Protein AF-A0A1H2DYP8-F1 (afdb_monomer_lite)

Secondary structure (DSSP, 8-state):
-----TTS--HHHHHHHHHHHHHHHHHHHHHHHHHS--TTS-HHHHHHHHHHHHHHHHHHHHHHHHHHHHS-HHHHHHHHHHHHHHHHHHHHHHH-----HHHHHHHHHHHHHHHHHHT-

Radius of gyration: 17.02 Å; chains: 1; bounding box: 35×38×46 Å

Foldseek 3Di:
DDDDDPPDQDPVLVVLLVLLLCLLLQLVVLCVVLVDDDPPDDPVRSVVSNVVSVVSVVSSVVSLVVSVVVDPPLVNVLSVLVSVLVSLVSCCVVVVPDDDPVNVVVSVVSVVVSVVSVVD

Structure (mmCIF, N/CA/C/O backbone):
data_AF-A0A1H2DYP8-F1
#
_entry.id   AF-A0A1H2DYP8-F1
#
loop_
_atom_site.group_PDB
_atom_site.id
_atom_site.type_symbol
_atom_site.label_atom_id
_atom_site.label_alt_id
_atom_site.label_comp_id
_atom_site.label_asym_id
_atom_site.label_entity_id
_atom_site.label_seq_id
_atom_site.pdbx_PDB_ins_code
_atom_site.Cartn_x
_atom_site.Cartn_y
_atom_site.Cartn_z
_atom_site.occupancy
_atom_site.B_iso_or_equiv
_atom_site.auth_seq_id
_atom_site.auth_comp_id
_atom_site.auth_asym_id
_atom_site.auth_atom_id
_atom_site.pdbx_PDB_model_num
ATOM 1 N N . MET A 1 1 ? 17.872 -19.145 -22.341 1.00 39.91 1 MET A N 1
ATOM 2 C CA . MET A 1 1 ? 18.318 -17.768 -22.637 1.00 39.91 1 MET A CA 1
ATOM 3 C C . MET A 1 1 ? 17.181 -17.084 -23.375 1.00 39.91 1 MET A C 1
ATOM 5 O O . MET A 1 1 ? 17.023 -17.315 -24.563 1.00 39.91 1 MET A O 1
ATOM 9 N N . SER A 1 2 ? 16.308 -16.389 -22.643 1.00 52.84 2 SER A N 1
ATOM 10 C CA . SER A 1 2 ? 15.204 -15.622 -23.235 1.00 52.84 2 SER A CA 1
ATOM 11 C C . SER A 1 2 ? 15.725 -14.216 -23.539 1.00 52.84 2 SER A C 1
ATOM 13 O O . SER A 1 2 ? 16.440 -13.680 -22.689 1.00 52.84 2 SER A O 1
ATOM 15 N N . PRO A 1 3 ? 15.454 -13.637 -24.719 1.00 53.34 3 PRO A N 1
ATOM 16 C CA . PRO A 1 3 ? 15.953 -12.315 -25.062 1.00 53.34 3 PRO A CA 1
ATOM 17 C C . PRO A 1 3 ? 15.270 -11.279 -24.167 1.00 53.34 3 PRO A C 1
ATOM 19 O O . PRO A 1 3 ? 14.052 -11.125 -24.205 1.00 53.34 3 PRO A O 1
ATOM 22 N N . ALA A 1 4 ? 16.073 -10.616 -23.336 1.00 46.94 4 ALA A N 1
ATOM 23 C CA . ALA A 1 4 ? 15.666 -9.456 -22.563 1.00 46.94 4 ALA A CA 1
ATOM 24 C C . ALA A 1 4 ? 15.214 -8.356 -23.531 1.00 46.94 4 ALA A C 1
ATOM 26 O O . ALA A 1 4 ? 15.962 -7.972 -24.436 1.00 46.94 4 ALA A O 1
ATOM 27 N N . ALA A 1 5 ? 13.984 -7.874 -23.358 1.00 45.06 5 ALA A N 1
ATOM 28 C CA . ALA A 1 5 ? 13.523 -6.683 -24.047 1.00 45.06 5 ALA A CA 1
ATOM 29 C C . ALA A 1 5 ? 14.282 -5.471 -23.473 1.00 45.06 5 ALA A C 1
ATOM 31 O O . ALA A 1 5 ? 14.355 -5.315 -22.252 1.00 45.06 5 ALA A O 1
ATOM 32 N N . PRO A 1 6 ? 14.870 -4.610 -24.318 1.00 53.38 6 PRO A N 1
ATOM 33 C CA . PRO A 1 6 ? 15.608 -3.449 -23.850 1.00 53.38 6 PRO A CA 1
ATOM 34 C C . PRO A 1 6 ? 14.619 -2.436 -23.254 1.00 53.38 6 PRO A C 1
ATOM 36 O O . PRO A 1 6 ? 13.791 -1.874 -23.965 1.00 53.38 6 PRO A O 1
ATOM 39 N N . GLY A 1 7 ? 14.689 -2.232 -21.938 1.00 53.50 7 GLY A N 1
ATOM 40 C CA . GLY A 1 7 ? 14.043 -1.114 -21.237 1.00 53.50 7 GLY A CA 1
ATOM 41 C C . GLY A 1 7 ? 12.561 -1.268 -20.865 1.00 53.50 7 GLY A C 1
ATOM 42 O O . GLY A 1 7 ? 11.987 -0.324 -20.332 1.00 53.50 7 GLY A O 1
ATOM 43 N N . GLY A 1 8 ? 11.929 -2.419 -21.113 1.00 55.66 8 GLY A N 1
ATOM 44 C CA . GLY A 1 8 ? 10.535 -2.676 -20.724 1.00 55.66 8 GLY A CA 1
ATOM 4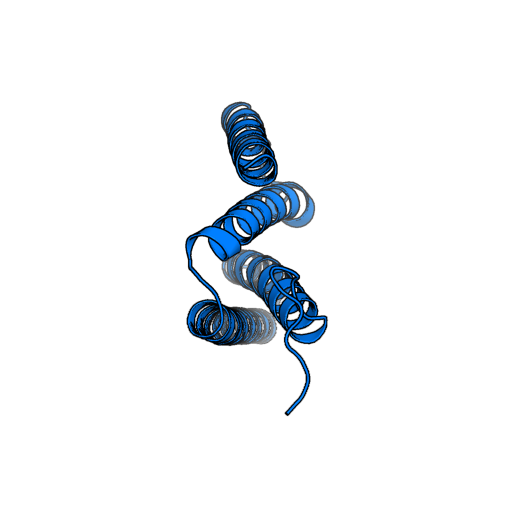5 C C . GLY A 1 8 ? 10.434 -3.523 -19.456 1.00 55.66 8 GLY A C 1
ATOM 46 O O . GLY A 1 8 ? 11.196 -4.471 -19.291 1.00 55.66 8 GLY A O 1
ATOM 47 N N . LEU A 1 9 ? 9.481 -3.219 -18.566 1.00 64.31 9 LEU A N 1
ATOM 48 C CA . LEU A 1 9 ? 9.139 -4.128 -17.467 1.00 64.31 9 LEU A CA 1
ATOM 49 C C . LEU A 1 9 ? 8.652 -5.457 -18.051 1.00 64.31 9 LEU A C 1
ATOM 51 O O . LEU A 1 9 ? 7.563 -5.522 -18.625 1.00 64.31 9 LEU A O 1
ATOM 55 N N . ASP A 1 10 ? 9.429 -6.520 -17.865 1.00 77.44 10 ASP A N 1
ATOM 56 C CA . ASP A 1 10 ? 8.973 -7.872 -18.164 1.00 77.44 10 ASP A CA 1
ATOM 57 C C . ASP A 1 10 ? 7.687 -8.171 -17.375 1.00 77.44 10 ASP A C 1
ATOM 59 O O . ASP A 1 10 ? 7.499 -7.710 -16.245 1.00 77.44 10 ASP A O 1
ATOM 63 N N . ALA A 1 11 ? 6.783 -8.975 -17.943 1.00 78.00 11 ALA A N 1
ATOM 64 C CA . ALA A 1 11 ? 5.480 -9.261 -17.328 1.00 78.00 11 ALA A CA 1
ATOM 65 C C . ALA A 1 11 ? 5.596 -9.806 -15.886 1.00 78.00 11 ALA A C 1
ATOM 67 O O . ALA A 1 11 ? 4.745 -9.548 -15.034 1.00 78.00 11 ALA A O 1
ATOM 68 N N . THR A 1 12 ? 6.680 -10.525 -15.588 1.00 80.19 12 THR A N 1
ATOM 69 C CA . THR A 1 12 ? 7.014 -11.013 -14.245 1.00 80.19 12 THR A CA 1
ATOM 70 C C . THR A 1 12 ? 7.404 -9.884 -13.289 1.00 80.19 12 THR A C 1
ATOM 72 O O . THR A 1 12 ? 6.971 -9.898 -12.136 1.00 80.19 12 THR A O 1
ATOM 75 N N . ALA A 1 13 ? 8.170 -8.893 -13.749 1.00 79.50 13 ALA A N 1
ATOM 76 C CA . ALA A 1 13 ? 8.527 -7.705 -12.978 1.00 79.50 13 ALA A CA 1
ATOM 77 C C . ALA A 1 13 ? 7.291 -6.839 -12.701 1.00 79.50 13 ALA A C 1
ATOM 79 O O . ALA A 1 13 ? 7.088 -6.420 -11.563 1.00 79.50 13 ALA A O 1
ATOM 80 N N . MET A 1 14 ? 6.402 -6.665 -13.689 1.00 80.81 14 MET A N 1
ATOM 81 C CA . MET A 1 14 ? 5.120 -5.968 -13.493 1.00 80.81 14 MET A CA 1
ATOM 82 C C . MET A 1 14 ? 4.250 -6.663 -12.443 1.00 80.81 14 MET A C 1
ATOM 84 O O . MET A 1 14 ? 3.673 -6.001 -11.583 1.00 80.81 14 MET A O 1
ATOM 88 N N . LEU A 1 15 ? 4.179 -7.997 -12.478 1.00 85.62 15 LEU A N 1
ATOM 89 C CA . LEU A 1 15 ? 3.416 -8.773 -11.500 1.00 85.62 15 LEU A CA 1
ATOM 90 C C . LEU A 1 15 ? 3.995 -8.630 -10.085 1.00 85.62 15 LEU A C 1
ATOM 92 O O . LEU A 1 15 ? 3.242 -8.428 -9.132 1.00 85.62 15 LEU A O 1
ATOM 96 N N . ARG A 1 16 ? 5.326 -8.703 -9.943 1.00 82.31 16 ARG A N 1
ATOM 97 C CA . ARG A 1 16 ? 6.020 -8.506 -8.657 1.00 82.31 16 ARG A CA 1
ATOM 98 C C . ARG A 1 16 ? 5.825 -7.090 -8.130 1.00 82.31 16 ARG A C 1
ATOM 100 O O . ARG A 1 16 ? 5.537 -6.930 -6.949 1.00 82.31 16 ARG A O 1
ATOM 107 N N . LEU A 1 17 ? 5.913 -6.087 -9.003 1.00 85.75 17 LEU A N 1
ATOM 108 C CA . LEU A 1 17 ? 5.674 -4.687 -8.670 1.00 85.75 17 LEU A CA 1
ATOM 109 C C . LEU A 1 17 ? 4.227 -4.465 -8.217 1.00 85.75 17 LEU A C 1
ATOM 111 O O . LEU A 1 17 ? 4.003 -3.890 -7.158 1.00 85.75 17 LEU A O 1
ATOM 115 N N . ALA A 1 18 ? 3.240 -4.958 -8.968 1.00 85.56 18 ALA A N 1
ATOM 116 C CA . ALA A 1 18 ? 1.832 -4.854 -8.591 1.00 85.56 18 ALA A CA 1
ATOM 117 C C . ALA A 1 18 ? 1.558 -5.549 -7.249 1.00 85.56 18 ALA A C 1
ATOM 119 O O . ALA A 1 18 ? 0.910 -4.975 -6.372 1.00 85.56 18 ALA A O 1
ATOM 120 N N . GLY A 1 19 ? 2.105 -6.754 -7.056 1.00 87.88 19 GLY A N 1
ATOM 121 C CA . GLY A 1 19 ? 2.036 -7.477 -5.788 1.00 87.88 19 GLY A CA 1
ATOM 122 C C . GLY A 1 19 ? 2.680 -6.703 -4.638 1.00 87.88 19 GLY A C 1
ATOM 123 O O . GLY A 1 19 ? 2.112 -6.646 -3.549 1.00 87.88 19 GLY A O 1
ATOM 124 N N . ALA A 1 20 ? 3.815 -6.046 -4.886 1.00 87.50 20 ALA A N 1
ATOM 125 C CA . ALA A 1 20 ? 4.465 -5.196 -3.904 1.00 87.50 20 ALA A CA 1
ATOM 126 C C . ALA A 1 20 ? 3.587 -3.979 -3.558 1.00 87.50 20 ALA A C 1
ATOM 128 O O . ALA A 1 20 ? 3.271 -3.761 -2.394 1.00 87.50 20 ALA A O 1
ATOM 129 N N . LEU A 1 21 ? 3.102 -3.224 -4.541 1.00 88.00 21 LEU A N 1
ATOM 130 C CA . LEU A 1 21 ? 2.252 -2.055 -4.287 1.00 88.00 21 LEU A CA 1
ATOM 131 C C . LEU A 1 21 ? 0.987 -2.419 -3.495 1.00 88.00 21 LEU A C 1
ATOM 133 O O . LEU A 1 21 ? 0.633 -1.735 -2.535 1.00 88.00 21 LEU A O 1
ATOM 137 N N . LEU A 1 22 ? 0.342 -3.536 -3.839 1.00 87.31 22 LEU A N 1
ATOM 138 C CA . LEU A 1 22 ? -0.805 -4.046 -3.087 1.00 87.31 22 LEU A CA 1
ATOM 139 C C . LEU A 1 22 ? -0.414 -4.473 -1.669 1.00 87.31 22 LEU A C 1
ATOM 141 O O . LEU A 1 22 ? -1.109 -4.121 -0.716 1.00 87.31 22 LEU A O 1
ATOM 145 N N . GLY A 1 23 ? 0.702 -5.188 -1.515 1.00 87.62 23 GLY A N 1
ATOM 146 C CA . GLY A 1 23 ? 1.237 -5.596 -0.216 1.00 87.62 23 GLY A CA 1
ATOM 147 C C . GLY A 1 23 ? 1.556 -4.405 0.688 1.00 87.62 23 GLY A C 1
ATOM 148 O O . GLY A 1 23 ? 1.237 -4.440 1.877 1.00 87.62 23 GLY A O 1
ATOM 149 N N . LEU A 1 24 ? 2.093 -3.322 0.119 1.00 88.06 24 LEU A N 1
ATOM 150 C CA . LEU A 1 24 ? 2.357 -2.072 0.826 1.00 88.06 24 LEU A CA 1
ATOM 151 C C . LEU A 1 24 ? 1.064 -1.465 1.375 1.00 88.06 24 LEU A C 1
ATOM 153 O O . LEU A 1 24 ? 0.950 -1.211 2.575 1.00 88.06 24 LEU A O 1
ATOM 157 N N . VAL A 1 25 ? 0.065 -1.282 0.509 1.00 88.19 25 VAL A N 1
ATOM 158 C CA . VAL A 1 25 ? -1.214 -0.658 0.875 1.00 88.19 25 VAL A CA 1
ATOM 159 C C . VAL A 1 25 ? -1.971 -1.510 1.891 1.00 88.19 25 VAL A C 1
ATOM 161 O O . VAL A 1 25 ? -2.383 -1.011 2.940 1.00 88.19 25 VAL A O 1
ATOM 164 N N . VAL A 1 26 ? -2.126 -2.806 1.613 1.00 88.31 26 VAL A N 1
ATOM 165 C CA . VAL A 1 26 ? -2.866 -3.736 2.475 1.00 88.31 26 VAL A CA 1
ATOM 166 C C . VAL A 1 26 ? -2.156 -3.923 3.813 1.00 88.31 26 VAL A C 1
ATOM 168 O O . VAL A 1 26 ? -2.813 -3.892 4.853 1.00 88.31 26 VAL A O 1
ATOM 171 N N . GLY A 1 27 ? -0.829 -4.068 3.812 1.00 88.06 27 GLY A N 1
ATOM 172 C CA . GLY A 1 27 ? -0.043 -4.235 5.031 1.00 88.06 27 GLY A CA 1
ATOM 173 C C . GLY A 1 27 ? -0.109 -3.004 5.935 1.00 88.06 27 GLY A C 1
ATOM 174 O O . GLY A 1 27 ? -0.413 -3.136 7.119 1.00 88.06 27 GLY A O 1
ATOM 175 N N . GLN A 1 28 ? 0.092 -1.798 5.391 1.00 88.69 28 GLN A N 1
ATOM 176 C CA . GLN A 1 28 ? 0.091 -0.572 6.196 1.00 88.69 28 GLN A CA 1
ATOM 177 C C . GLN A 1 28 ? -1.304 -0.216 6.722 1.00 88.69 28 GLN A C 1
ATOM 179 O O . GLN A 1 28 ? -1.457 0.098 7.905 1.00 88.69 28 GLN A O 1
ATOM 184 N N . ILE A 1 29 ? -2.340 -0.315 5.884 1.00 87.88 29 ILE A N 1
ATOM 185 C CA . ILE A 1 29 ? -3.725 -0.066 6.312 1.00 87.88 29 ILE A CA 1
ATOM 186 C C . ILE A 1 29 ? -4.186 -1.135 7.303 1.00 87.88 29 ILE A C 1
ATOM 188 O O . ILE A 1 29 ? -4.809 -0.807 8.313 1.00 87.88 29 ILE A O 1
ATOM 192 N N . GLY A 1 30 ? -3.851 -2.402 7.050 1.00 85.44 30 GLY A N 1
ATOM 193 C CA . GLY A 1 30 ? -4.160 -3.521 7.936 1.00 85.44 30 GLY A CA 1
ATOM 194 C C . GLY A 1 30 ? -3.536 -3.352 9.319 1.00 85.44 30 GLY A C 1
ATOM 195 O O . GLY A 1 30 ? -4.235 -3.500 10.320 1.00 85.44 30 GLY A O 1
ATOM 196 N N . LEU A 1 31 ? -2.259 -2.958 9.384 1.00 86.62 31 LEU A N 1
ATOM 197 C CA . LEU A 1 31 ? -1.559 -2.655 10.637 1.00 86.62 31 LEU A CA 1
ATOM 198 C C . LEU A 1 31 ? -2.243 -1.517 11.389 1.00 86.62 31 LEU A C 1
ATOM 200 O O . LEU A 1 31 ? -2.551 -1.653 12.573 1.00 86.62 31 LEU A O 1
ATOM 204 N N . LYS A 1 32 ? -2.546 -0.417 10.695 1.00 86.31 32 LYS A N 1
ATOM 205 C CA . LYS A 1 32 ? -3.204 0.738 11.312 1.00 86.31 32 LYS A CA 1
ATOM 206 C C . LYS A 1 32 ? -4.596 0.385 11.840 1.00 86.31 32 LYS A C 1
ATOM 208 O O . LYS A 1 32 ? -4.969 0.805 12.932 1.00 86.31 32 LYS A O 1
ATOM 213 N N . MET A 1 33 ? -5.342 -0.442 11.107 1.00 84.00 33 MET A N 1
ATOM 214 C CA . MET A 1 33 ? -6.646 -0.942 11.539 1.00 84.00 33 MET A CA 1
ATOM 215 C C . MET A 1 33 ? -6.542 -1.910 12.724 1.00 84.00 33 MET A C 1
ATOM 217 O O . MET A 1 33 ? -7.392 -1.863 13.609 1.00 84.00 33 MET A O 1
ATOM 221 N N . ALA A 1 34 ? -5.505 -2.748 12.775 1.00 84.69 34 ALA A N 1
ATOM 222 C CA . ALA A 1 34 ? -5.255 -3.657 13.891 1.00 84.69 34 ALA A CA 1
ATOM 223 C C . ALA A 1 34 ? -4.843 -2.923 15.177 1.00 84.69 34 ALA A C 1
ATOM 225 O O . ALA A 1 34 ? -5.166 -3.377 16.272 1.00 84.69 34 ALA A O 1
ATOM 226 N N . MET A 1 35 ? -4.158 -1.783 15.050 1.00 83.69 35 MET A N 1
ATOM 227 C CA . MET A 1 35 ? -3.718 -0.961 16.182 1.00 83.69 35 MET A CA 1
ATOM 228 C C . MET A 1 35 ? -4.831 -0.117 16.813 1.00 83.69 35 MET A C 1
ATOM 230 O O . MET A 1 35 ? -4.641 0.381 17.917 1.00 83.69 35 MET A O 1
ATOM 234 N N . HIS A 1 36 ? -5.978 0.056 16.149 1.00 82.31 36 HIS A N 1
ATOM 235 C CA . HIS A 1 36 ? -7.139 0.754 16.707 1.00 82.31 36 HIS A CA 1
ATOM 236 C C . HIS A 1 36 ? -8.125 -0.258 17.308 1.00 82.31 36 HIS A C 1
ATOM 238 O O . HIS A 1 36 ? -8.877 -0.892 16.557 1.00 82.31 36 HIS A O 1
ATOM 244 N N . PRO A 1 37 ? -8.171 -0.416 18.647 1.00 66.25 37 PRO A N 1
ATOM 245 C CA . PRO A 1 37 ? -9.032 -1.405 19.277 1.00 66.25 37 PRO A CA 1
ATOM 246 C C . PRO A 1 37 ? -10.494 -1.056 19.006 1.00 66.25 37 PRO A C 1
ATOM 248 O O . PRO A 1 37 ? -10.967 0.021 19.375 1.00 66.25 37 PRO A O 1
ATOM 251 N N . ARG A 1 38 ? -11.220 -1.968 18.353 1.00 74.31 38 ARG A N 1
ATOM 252 C CA . ARG A 1 38 ? -12.664 -1.823 18.141 1.00 74.31 38 ARG A CA 1
ATOM 253 C C . ARG A 1 38 ? -13.428 -2.544 19.252 1.00 74.31 38 ARG A C 1
ATOM 255 O O . ARG A 1 38 ? -13.076 -3.692 19.534 1.00 74.31 38 ARG A O 1
ATOM 262 N N . PRO A 1 39 ? -14.477 -1.928 19.832 1.00 72.62 39 PRO A N 1
ATOM 263 C CA . PRO A 1 39 ? -15.278 -2.545 20.894 1.00 72.62 39 PRO A CA 1
ATOM 264 C C . PRO A 1 39 ? -15.862 -3.905 20.488 1.00 72.62 39 PRO A C 1
ATOM 266 O O . PRO A 1 39 ? -15.917 -4.826 21.295 1.00 72.62 39 PRO A O 1
ATOM 269 N N . ASP A 1 40 ? -16.219 -4.047 19.209 1.00 82.19 40 ASP A N 1
ATOM 270 C CA . ASP A 1 40 ? -16.931 -5.214 18.674 1.00 82.19 40 ASP A CA 1
ATOM 271 C C . ASP A 1 40 ? -16.010 -6.399 18.327 1.00 82.19 40 ASP A C 1
ATOM 273 O O . ASP A 1 40 ? -16.470 -7.462 17.903 1.00 82.19 40 ASP A O 1
ATOM 277 N N . TRP A 1 41 ? -14.687 -6.228 18.426 1.00 82.19 41 TRP A N 1
ATOM 278 C CA . TRP A 1 41 ? -13.714 -7.230 17.988 1.00 82.19 41 TRP A CA 1
ATOM 279 C C . TRP A 1 41 ? -13.022 -7.896 19.174 1.00 82.19 41 TRP A C 1
ATOM 281 O O . TRP A 1 41 ? -12.344 -7.250 19.967 1.00 82.19 41 TRP A O 1
ATOM 291 N N . SER A 1 42 ? -13.100 -9.227 19.234 1.00 86.75 42 SER A N 1
ATOM 292 C CA . SER A 1 42 ? -12.323 -10.024 20.189 1.00 86.75 42 SER A CA 1
ATOM 293 C C . SER A 1 42 ? -10.814 -9.801 20.013 1.00 86.75 42 SER A C 1
ATOM 295 O O . SER A 1 42 ? -10.342 -9.672 18.877 1.00 86.75 42 SER A O 1
ATOM 297 N N . ARG A 1 43 ? -10.049 -9.895 21.107 1.00 84.69 43 ARG A N 1
ATOM 298 C CA . ARG A 1 43 ? -8.575 -9.798 21.096 1.00 84.69 43 AR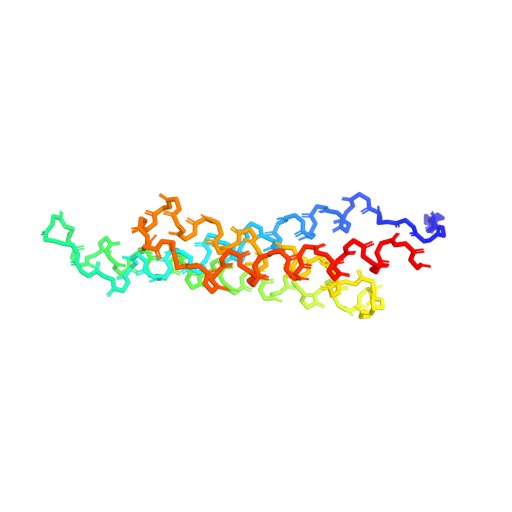G A CA 1
ATOM 299 C C . ARG A 1 43 ? -7.911 -10.751 20.094 1.00 84.69 43 ARG A C 1
ATOM 301 O O . ARG A 1 43 ? -6.941 -10.368 19.454 1.00 84.69 43 ARG A O 1
ATOM 308 N N . LEU A 1 44 ? -8.468 -11.951 19.902 1.00 88.00 44 LEU A N 1
ATOM 309 C CA . LEU A 1 44 ? -7.949 -12.935 18.945 1.00 88.00 44 LEU A CA 1
ATOM 310 C C . LEU A 1 44 ? -8.036 -12.437 17.493 1.00 88.00 44 LEU A C 1
ATOM 312 O O . LEU A 1 44 ? -7.071 -12.545 16.747 1.00 88.00 44 LEU A O 1
ATOM 316 N N . LYS A 1 45 ? -9.171 -11.843 17.102 1.00 86.88 45 LYS A N 1
ATOM 317 C CA . LYS A 1 45 ? -9.364 -11.261 15.761 1.00 86.88 45 LYS A CA 1
ATOM 318 C C . LYS A 1 45 ? -8.427 -10.076 15.512 1.00 86.88 45 LYS A C 1
ATOM 320 O O . LYS A 1 45 ? -7.889 -9.958 14.417 1.00 86.88 45 LYS A O 1
ATOM 325 N N . GLN A 1 46 ? -8.206 -9.232 16.523 1.00 85.62 46 GLN A N 1
ATOM 326 C CA . GLN A 1 46 ? -7.248 -8.124 16.426 1.00 85.62 46 GLN A CA 1
ATOM 327 C C . GLN A 1 46 ? -5.812 -8.640 16.271 1.00 85.62 46 GLN A C 1
ATOM 329 O O . GLN A 1 46 ? -5.105 -8.202 15.368 1.00 85.62 46 GLN A O 1
ATOM 334 N N . ALA A 1 47 ? -5.409 -9.625 17.080 1.00 88.06 47 ALA A N 1
ATOM 335 C CA . ALA A 1 47 ? -4.093 -10.254 16.980 1.00 88.06 47 ALA A CA 1
ATOM 336 C C . ALA A 1 47 ? -3.886 -10.964 15.631 1.00 88.06 47 ALA A C 1
ATOM 338 O O . ALA A 1 47 ? -2.817 -10.853 15.038 1.00 88.06 47 ALA A O 1
ATOM 339 N N . ALA A 1 48 ? -4.915 -11.641 15.112 1.00 90.06 48 ALA A N 1
ATOM 340 C CA . ALA A 1 48 ? -4.870 -12.282 13.801 1.00 90.06 48 ALA A CA 1
ATOM 341 C C . ALA A 1 48 ? -4.711 -11.259 12.666 1.00 90.06 48 ALA A C 1
ATOM 343 O O . ALA A 1 48 ? -3.869 -11.456 11.793 1.00 90.06 48 ALA A O 1
ATOM 344 N N . LEU A 1 49 ? -5.461 -10.147 12.694 1.00 89.12 49 LEU A N 1
ATOM 345 C CA . LEU A 1 49 ? -5.295 -9.069 11.712 1.00 89.12 49 LEU A CA 1
ATOM 346 C C . LEU A 1 49 ? -3.898 -8.444 11.804 1.00 89.12 49 LEU A C 1
ATOM 348 O O . LEU A 1 49 ? -3.277 -8.192 10.776 1.00 89.12 49 LEU A O 1
ATOM 352 N N . PHE A 1 50 ? -3.393 -8.228 13.020 1.00 89.50 50 PHE A N 1
ATOM 353 C CA . PHE A 1 50 ? -2.055 -7.690 13.249 1.00 89.50 50 PHE A CA 1
ATOM 354 C C . PHE A 1 50 ? -0.971 -8.602 12.661 1.00 89.50 50 PHE A C 1
ATOM 356 O O . PHE A 1 50 ? -0.128 -8.146 11.891 1.00 89.50 50 PHE A O 1
ATOM 363 N N . ALA A 1 51 ? -1.034 -9.903 12.957 1.00 92.81 51 ALA A N 1
ATOM 364 C CA . ALA A 1 51 ? -0.104 -10.893 12.421 1.00 92.81 51 ALA A CA 1
ATOM 365 C C . ALA A 1 51 ? -0.189 -10.993 10.889 1.00 92.81 51 ALA A C 1
ATOM 367 O O . ALA A 1 51 ? 0.841 -11.030 10.218 1.00 92.81 51 ALA A O 1
ATOM 368 N N . LEU A 1 52 ? -1.402 -10.975 10.327 1.00 92.50 52 LEU A N 1
ATOM 369 C CA . LEU A 1 52 ? -1.615 -10.991 8.879 1.00 92.50 52 LEU A CA 1
ATOM 370 C C . LEU A 1 52 ? -1.020 -9.749 8.204 1.00 92.50 52 LEU A C 1
ATOM 372 O O . LEU A 1 52 ? -0.367 -9.863 7.170 1.00 92.50 52 LEU A O 1
ATOM 376 N N . ALA A 1 53 ? -1.213 -8.569 8.794 1.00 90.56 53 ALA A N 1
ATOM 377 C CA . ALA A 1 53 ? -0.696 -7.316 8.258 1.00 90.56 53 ALA A CA 1
ATOM 378 C C . ALA A 1 53 ? 0.839 -7.232 8.337 1.00 90.56 53 ALA A C 1
ATOM 380 O O . ALA A 1 53 ? 1.469 -6.745 7.398 1.00 90.56 53 ALA A O 1
ATOM 381 N N . ILE A 1 54 ? 1.451 -7.779 9.397 1.00 92.12 54 ILE A N 1
ATOM 382 C CA . ILE A 1 54 ? 2.908 -7.980 9.462 1.00 92.12 54 ILE A CA 1
ATOM 383 C C . ILE A 1 54 ? 3.365 -8.924 8.351 1.00 92.12 54 ILE A C 1
ATOM 385 O O . ILE A 1 54 ? 4.298 -8.592 7.629 1.00 92.12 54 ILE A O 1
ATOM 389 N N . GLY A 1 55 ? 2.688 -10.061 8.163 1.00 93.81 55 GLY A N 1
ATOM 390 C CA . GLY A 1 55 ? 3.010 -10.999 7.086 1.00 93.81 55 GLY A CA 1
ATOM 391 C C . GLY A 1 55 ? 2.952 -10.346 5.702 1.00 93.81 55 GLY A C 1
ATOM 392 O O . GLY A 1 55 ? 3.852 -10.545 4.889 1.0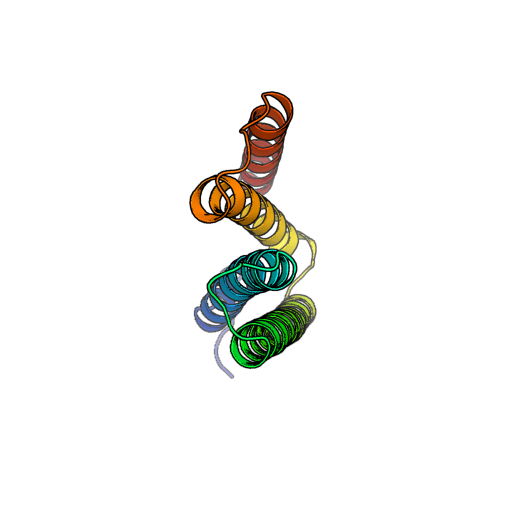0 93.81 55 GLY A O 1
ATOM 393 N N . ALA A 1 56 ? 1.947 -9.500 5.458 1.00 90.81 56 ALA A N 1
ATOM 394 C CA . ALA A 1 56 ? 1.836 -8.717 4.229 1.00 90.81 56 ALA A CA 1
ATOM 395 C C . ALA A 1 56 ? 2.988 -7.708 4.066 1.00 90.81 56 ALA A C 1
ATOM 397 O O . ALA A 1 56 ? 3.546 -7.600 2.975 1.00 90.81 56 ALA A O 1
ATOM 398 N N . MET A 1 57 ? 3.395 -7.020 5.140 1.00 91.31 57 MET A N 1
ATOM 399 C CA . MET A 1 57 ? 4.567 -6.130 5.134 1.00 91.31 57 MET A CA 1
ATOM 400 C C . MET A 1 57 ? 5.870 -6.878 4.855 1.00 91.31 57 MET A C 1
ATOM 402 O O . MET A 1 57 ? 6.705 -6.406 4.088 1.00 91.31 57 MET A O 1
ATOM 406 N N . THR A 1 58 ? 6.044 -8.063 5.434 1.00 93.12 58 THR A N 1
ATOM 407 C CA . THR A 1 58 ? 7.208 -8.910 5.172 1.00 93.12 58 THR A CA 1
ATOM 408 C C . THR A 1 58 ? 7.230 -9.384 3.720 1.00 93.12 58 THR A C 1
ATOM 410 O O . THR A 1 58 ? 8.267 -9.304 3.067 1.00 93.12 58 THR A O 1
ATOM 413 N N . ALA A 1 59 ? 6.091 -9.826 3.181 1.00 91.25 59 ALA A N 1
ATOM 414 C CA . ALA A 1 59 ? 5.984 -10.220 1.777 1.00 91.25 59 ALA A CA 1
ATOM 415 C C . ALA A 1 59 ? 6.286 -9.046 0.833 1.00 91.25 59 ALA A C 1
ATOM 417 O O . ALA A 1 59 ? 7.046 -9.211 -0.121 1.00 91.25 59 ALA A O 1
ATOM 418 N N . TRP A 1 60 ? 5.749 -7.856 1.131 1.00 90.06 60 TRP A N 1
ATOM 419 C CA . TRP A 1 60 ? 6.075 -6.628 0.408 1.00 90.06 60 TRP A CA 1
ATOM 420 C C . TRP A 1 60 ? 7.580 -6.363 0.400 1.00 90.06 60 TRP A C 1
ATOM 422 O O . TRP A 1 60 ? 8.151 -6.157 -0.666 1.00 90.06 60 TRP A O 1
ATOM 432 N N . PHE A 1 61 ? 8.222 -6.430 1.567 1.00 89.44 61 PHE A N 1
ATOM 433 C CA . PHE A 1 61 ? 9.650 -6.168 1.714 1.00 89.44 61 PHE A CA 1
ATOM 434 C C . PHE A 1 61 ? 10.508 -7.091 0.839 1.00 89.44 61 PHE A C 1
ATOM 436 O O . PHE A 1 61 ? 11.391 -6.620 0.126 1.00 89.44 61 PHE A O 1
ATOM 443 N N . PHE A 1 62 ? 10.224 -8.396 0.828 1.00 90.75 62 PHE A N 1
ATOM 444 C CA . PHE A 1 62 ? 10.964 -9.339 -0.016 1.00 90.75 62 PHE A CA 1
ATOM 445 C C . PHE A 1 62 ? 10.704 -9.136 -1.510 1.00 90.75 62 PHE A C 1
ATOM 447 O O . PHE A 1 62 ? 11.644 -9.210 -2.300 1.00 90.75 62 PHE A O 1
ATOM 454 N N . LEU A 1 63 ? 9.458 -8.853 -1.904 1.00 86.56 63 LEU A N 1
ATOM 455 C CA . LEU A 1 63 ? 9.134 -8.518 -3.294 1.00 86.56 63 LEU A CA 1
ATOM 456 C C . LEU A 1 63 ? 9.868 -7.253 -3.745 1.00 86.56 63 LEU A C 1
ATOM 458 O O . LEU A 1 63 ? 10.401 -7.217 -4.851 1.00 86.56 63 LEU A O 1
ATOM 462 N N . TRP A 1 64 ? 9.929 -6.247 -2.873 1.00 85.69 64 TRP A N 1
ATOM 463 C CA . TRP A 1 64 ? 10.613 -4.985 -3.123 1.00 85.69 64 TRP A CA 1
ATOM 464 C C . TRP A 1 64 ? 12.123 -5.175 -3.271 1.00 85.69 64 TRP A C 1
ATOM 466 O O . TRP A 1 64 ? 12.703 -4.719 -4.252 1.00 85.69 64 TRP A O 1
ATOM 476 N N . MET A 1 65 ? 12.751 -5.923 -2.356 1.00 85.62 65 MET A N 1
ATOM 477 C CA . MET A 1 65 ? 14.176 -6.261 -2.453 1.00 85.62 65 MET A CA 1
ATOM 478 C C . MET A 1 65 ? 14.503 -7.070 -3.709 1.00 85.62 65 MET A C 1
ATOM 480 O O . MET A 1 65 ? 15.518 -6.808 -4.345 1.00 85.62 65 MET A O 1
ATOM 484 N N . GLY A 1 66 ? 13.654 -8.033 -4.083 1.00 84.25 66 GLY A N 1
ATOM 485 C CA . GLY A 1 66 ? 13.835 -8.791 -5.322 1.00 84.25 66 GLY A CA 1
ATOM 486 C C . GLY A 1 66 ? 13.794 -7.889 -6.555 1.00 84.25 66 GLY A C 1
ATOM 487 O O . GLY A 1 66 ? 14.616 -8.032 -7.449 1.00 84.25 66 GLY A O 1
ATOM 488 N N . LEU A 1 67 ? 12.888 -6.908 -6.571 1.00 80.19 67 LEU A N 1
ATOM 489 C CA . LEU A 1 67 ? 12.793 -5.941 -7.662 1.00 80.19 67 LEU A CA 1
ATOM 490 C C . LEU A 1 67 ? 14.030 -5.028 -7.726 1.00 80.19 67 LEU A C 1
ATOM 492 O O . LEU A 1 67 ? 14.597 -4.841 -8.797 1.00 80.19 67 LEU A O 1
ATOM 496 N N . LEU A 1 68 ? 14.470 -4.509 -6.574 1.00 79.88 68 LEU A N 1
ATOM 497 C CA . LEU A 1 68 ? 15.669 -3.669 -6.434 1.00 79.88 68 LEU A CA 1
ATOM 498 C C . LEU A 1 68 ? 16.969 -4.395 -6.809 1.00 79.88 68 LEU A C 1
ATOM 500 O O . LEU A 1 68 ? 17.933 -3.745 -7.197 1.00 79.88 68 LEU A O 1
ATOM 504 N N . GLY A 1 69 ? 17.015 -5.720 -6.659 1.00 77.81 69 GLY A N 1
ATOM 505 C CA . GLY A 1 69 ? 18.160 -6.530 -7.076 1.00 77.81 69 GLY A CA 1
ATOM 506 C C . GLY A 1 69 ? 18.249 -6.732 -8.592 1.00 77.81 69 GLY A C 1
ATOM 507 O O . GLY A 1 69 ? 19.351 -6.894 -9.110 1.00 77.81 69 GLY A O 1
ATOM 508 N N . ASP A 1 70 ? 17.109 -6.700 -9.289 1.00 76.06 70 ASP A N 1
ATOM 509 C CA . ASP A 1 70 ? 17.003 -7.002 -10.722 1.00 76.06 70 ASP A CA 1
ATOM 510 C C . ASP A 1 70 ? 17.038 -5.739 -11.614 1.00 76.06 70 ASP A C 1
ATOM 512 O O . ASP A 1 70 ? 17.396 -5.832 -12.790 1.00 76.06 70 ASP A O 1
ATOM 516 N N . HIS A 1 71 ? 16.681 -4.555 -11.091 1.00 73.56 71 HIS A N 1
ATOM 517 C CA . HIS A 1 71 ? 16.609 -3.309 -11.868 1.00 73.56 71 HIS A CA 1
ATOM 518 C C . HIS A 1 71 ? 17.288 -2.116 -11.185 1.00 73.56 71 HIS A C 1
ATOM 520 O O . HIS A 1 71 ? 17.377 -2.027 -9.962 1.00 73.56 71 HIS A O 1
ATOM 526 N N . GLU A 1 72 ? 17.712 -1.142 -11.995 1.00 71.50 72 GLU A N 1
ATOM 527 C CA . GLU A 1 72 ? 18.292 0.105 -11.500 1.00 71.50 72 GLU A CA 1
ATOM 528 C C . GLU A 1 72 ? 17.291 0.902 -10.652 1.00 71.50 72 GLU A C 1
ATOM 530 O O . GLU A 1 72 ? 16.128 1.096 -11.021 1.00 71.50 72 GLU A O 1
ATOM 535 N N . LEU A 1 73 ? 17.778 1.424 -9.523 1.00 63.34 73 LEU A N 1
ATOM 536 C CA . LEU A 1 73 ? 16.995 2.191 -8.551 1.00 63.34 73 LEU A CA 1
ATOM 537 C C . LEU A 1 73 ? 16.196 3.330 -9.205 1.00 63.34 73 LEU A C 1
ATOM 539 O O . LEU A 1 73 ? 15.020 3.507 -8.886 1.00 63.34 73 LEU A O 1
ATOM 543 N N . SER A 1 74 ? 16.802 4.065 -10.145 1.00 67.00 74 SER A N 1
ATOM 544 C CA . SER A 1 74 ? 16.155 5.192 -10.835 1.00 67.00 74 SER A CA 1
ATOM 545 C C . SER A 1 74 ?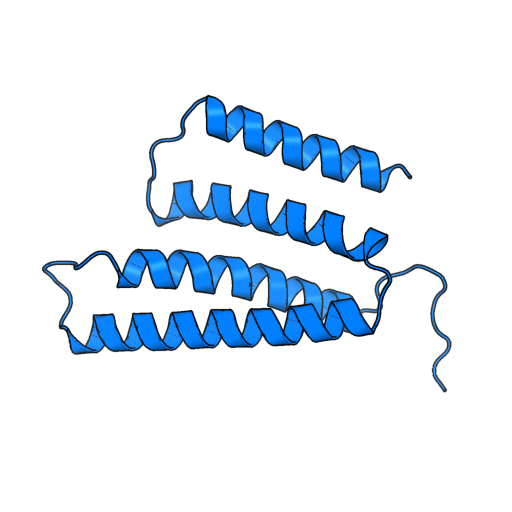 14.847 4.813 -11.526 1.00 67.00 74 SER A C 1
ATOM 547 O O . SER A 1 74 ? 13.946 5.643 -11.612 1.00 67.00 74 SER A O 1
ATOM 549 N N . PHE A 1 75 ? 14.715 3.566 -11.982 1.00 68.12 75 PHE A N 1
ATOM 550 C CA . PHE A 1 75 ? 13.513 3.097 -12.658 1.00 68.12 75 PHE A CA 1
ATOM 551 C C . PHE A 1 75 ? 12.429 2.611 -11.680 1.00 68.12 75 PHE A C 1
ATOM 553 O O . PHE A 1 75 ? 11.240 2.732 -11.963 1.00 68.12 75 PHE A O 1
ATOM 560 N N . ILE A 1 76 ? 12.808 2.089 -10.508 1.00 72.31 76 ILE A N 1
ATOM 561 C CA . ILE A 1 76 ? 11.864 1.535 -9.520 1.00 72.31 76 ILE A CA 1
ATOM 562 C C . ILE A 1 76 ? 11.258 2.613 -8.611 1.00 72.31 76 ILE A C 1
ATOM 564 O O . ILE A 1 76 ? 10.066 2.551 -8.293 1.00 72.31 76 ILE A O 1
ATOM 568 N N . TYR A 1 77 ? 12.041 3.618 -8.209 1.00 73.56 77 TYR A N 1
ATOM 569 C CA . TYR A 1 77 ? 11.592 4.669 -7.282 1.00 73.56 77 TYR A CA 1
ATOM 570 C C . TYR A 1 77 ? 10.316 5.424 -7.702 1.00 73.56 77 TYR A C 1
ATOM 572 O O . TYR A 1 77 ? 9.485 5.702 -6.830 1.00 73.56 77 TYR A O 1
ATOM 580 N N . PRO A 1 78 ? 10.082 5.735 -8.992 1.00 74.12 78 PRO A N 1
ATOM 581 C CA . PRO A 1 78 ? 8.832 6.357 -9.432 1.00 74.12 78 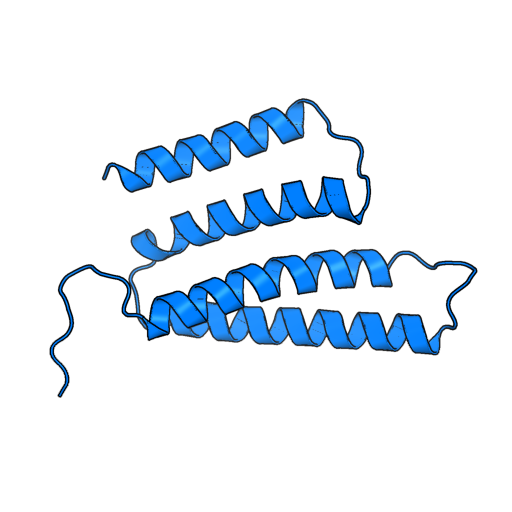PRO A CA 1
ATOM 582 C C . PRO A 1 78 ? 7.599 5.529 -9.058 1.00 74.12 78 PRO A C 1
ATOM 584 O O . PRO A 1 78 ? 6.582 6.083 -8.644 1.00 74.12 78 PRO A O 1
ATOM 587 N N . PHE A 1 79 ? 7.688 4.200 -9.124 1.00 78.25 79 PHE A N 1
ATOM 588 C CA . PHE A 1 79 ? 6.583 3.323 -8.743 1.00 78.25 79 PHE A CA 1
ATOM 589 C C . PHE A 1 79 ? 6.369 3.274 -7.228 1.00 78.25 79 PHE A C 1
ATOM 591 O O . PHE A 1 79 ? 5.228 3.181 -6.777 1.00 78.25 79 PHE A O 1
ATOM 598 N N . GLU A 1 80 ? 7.431 3.406 -6.430 1.00 78.88 80 GLU A N 1
ATOM 599 C CA . GLU A 1 80 ? 7.321 3.544 -4.970 1.00 78.88 80 GLU A CA 1
ATOM 600 C C . GLU A 1 80 ? 6.555 4.813 -4.579 1.00 78.88 80 GLU A C 1
ATOM 602 O O . GLU A 1 80 ? 5.675 4.800 -3.710 1.00 78.88 80 GLU A O 1
ATOM 607 N N . ALA A 1 81 ? 6.853 5.911 -5.276 1.00 78.62 81 ALA A N 1
ATOM 608 C CA . ALA A 1 81 ? 6.177 7.187 -5.099 1.00 78.62 81 ALA A CA 1
ATOM 609 C C . ALA A 1 81 ? 4.681 7.080 -5.453 1.00 78.62 81 ALA A C 1
ATOM 611 O O . ALA A 1 81 ? 3.830 7.525 -4.676 1.00 78.62 81 ALA A O 1
ATOM 612 N N . VAL A 1 82 ? 4.339 6.400 -6.556 1.00 78.88 82 VAL A N 1
ATOM 613 C CA . VAL A 1 82 ? 2.941 6.066 -6.892 1.00 78.88 82 VAL A CA 1
ATOM 614 C C . VAL A 1 82 ? 2.294 5.221 -5.792 1.00 78.88 82 VAL A C 1
ATOM 616 O O . VAL A 1 82 ? 1.174 5.516 -5.375 1.00 78.88 82 VAL A O 1
ATOM 619 N N . GLY A 1 83 ? 2.997 4.216 -5.266 1.00 82.06 83 GLY A N 1
ATOM 620 C CA . GLY A 1 83 ? 2.517 3.385 -4.159 1.00 82.06 83 GLY A CA 1
ATOM 621 C C . GLY A 1 83 ? 2.167 4.189 -2.909 1.00 82.06 83 GLY A C 1
ATOM 62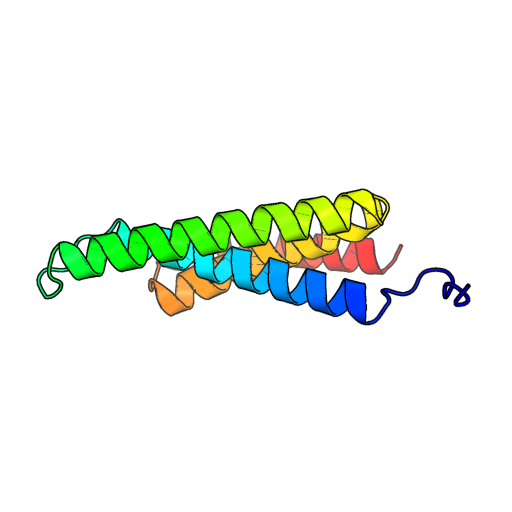2 O O . GLY A 1 83 ? 1.102 3.994 -2.326 1.00 82.06 83 GLY A O 1
ATOM 623 N N . SER A 1 84 ? 3.011 5.153 -2.544 1.00 79.31 84 SER A N 1
ATOM 624 C CA . SER A 1 84 ? 2.779 6.049 -1.402 1.00 79.31 84 SER A CA 1
ATOM 625 C C . SER A 1 84 ? 1.584 6.989 -1.616 1.00 79.31 84 SER A C 1
ATOM 627 O O . SER A 1 84 ? 0.826 7.273 -0.680 1.00 79.31 84 SER A O 1
ATOM 629 N N . ALA A 1 85 ? 1.362 7.443 -2.854 1.00 82.56 85 ALA A N 1
ATOM 630 C CA . ALA A 1 85 ? 0.174 8.216 -3.211 1.00 82.56 85 ALA A CA 1
ATOM 631 C C . ALA A 1 85 ? -1.104 7.364 -3.110 1.00 82.56 85 ALA A C 1
ATOM 633 O O . ALA A 1 85 ? -2.076 7.787 -2.478 1.00 82.56 85 ALA A O 1
ATOM 634 N N . ILE A 1 86 ? -1.088 6.139 -3.652 1.00 81.81 86 ILE A N 1
ATOM 635 C CA . ILE A 1 86 ? -2.206 5.186 -3.551 1.00 81.81 86 ILE A CA 1
ATOM 636 C C . ILE A 1 86 ? -2.504 4.870 -2.085 1.00 81.81 86 ILE A C 1
ATOM 638 O O . ILE A 1 86 ? -3.665 4.895 -1.683 1.00 81.81 86 ILE A O 1
ATOM 642 N N . LEU A 1 87 ? -1.474 4.626 -1.272 1.00 83.88 87 LEU A N 1
ATOM 643 C CA . LEU A 1 87 ? -1.613 4.403 0.165 1.00 83.88 87 LEU A CA 1
ATOM 644 C C . LEU A 1 87 ? -2.322 5.577 0.851 1.00 83.88 87 LEU A C 1
ATOM 646 O O . LEU A 1 87 ? -3.233 5.359 1.646 1.00 83.88 87 LEU A O 1
ATOM 650 N N . SER A 1 88 ? -1.938 6.813 0.528 1.00 79.38 88 SER A N 1
ATOM 651 C CA . SER A 1 88 ? -2.545 8.019 1.106 1.00 79.38 88 SER A CA 1
ATOM 652 C C . SER A 1 88 ? -4.030 8.141 0.744 1.00 79.38 88 SER A C 1
ATOM 654 O O . SER A 1 88 ? -4.861 8.441 1.602 1.00 79.38 88 SER A O 1
ATOM 656 N N . ILE A 1 89 ? -4.386 7.847 -0.510 1.00 79.69 89 ILE A N 1
ATOM 657 C CA . ILE A 1 89 ? -5.783 7.816 -0.971 1.00 79.69 89 ILE A CA 1
ATOM 658 C C . ILE A 1 89 ? -6.552 6.693 -0.265 1.00 79.69 89 ILE A C 1
ATOM 660 O O . ILE A 1 89 ? -7.648 6.910 0.254 1.00 79.69 89 ILE A O 1
ATOM 664 N N . ALA A 1 90 ? -5.971 5.498 -0.196 1.00 81.31 90 ALA A N 1
ATOM 665 C CA . ALA A 1 90 ? -6.577 4.348 0.454 1.00 81.31 90 ALA A CA 1
ATOM 666 C C . ALA A 1 90 ? -6.764 4.578 1.965 1.00 81.31 90 ALA A C 1
ATOM 668 O O . ALA A 1 90 ? -7.778 4.160 2.519 1.00 81.31 90 ALA A O 1
ATOM 669 N N . ALA A 1 91 ? -5.872 5.319 2.627 1.00 81.75 91 ALA A N 1
ATOM 670 C CA . ALA A 1 91 ? -6.050 5.743 4.015 1.00 81.75 91 ALA A CA 1
ATOM 671 C C . ALA A 1 91 ? -7.256 6.686 4.183 1.00 81.75 91 ALA A C 1
ATOM 673 O O . ALA A 1 91 ? -8.058 6.493 5.099 1.00 81.75 91 ALA A O 1
ATOM 674 N N . ILE A 1 92 ? -7.458 7.648 3.274 1.00 81.12 92 ILE A N 1
ATOM 675 C CA . ILE A 1 92 ? -8.661 8.500 3.286 1.00 81.12 92 ILE A CA 1
ATOM 676 C C . ILE A 1 92 ? -9.924 7.648 3.114 1.00 81.12 92 ILE A C 1
ATOM 678 O O . ILE A 1 92 ? -10.888 7.829 3.849 1.00 81.12 92 ILE A O 1
ATOM 682 N N . VAL A 1 93 ? -9.936 6.703 2.172 1.00 79.81 93 VAL A N 1
ATOM 683 C CA . VAL A 1 93 ? -11.136 5.903 1.869 1.00 79.81 93 VAL A CA 1
ATOM 684 C C . VAL A 1 93 ? -11.444 4.887 2.974 1.00 79.81 93 VAL A C 1
ATOM 686 O O . VAL A 1 93 ? -12.585 4.792 3.428 1.00 79.81 93 VAL A O 1
ATOM 689 N N . VAL A 1 94 ? -10.438 4.129 3.420 1.00 78.06 94 VAL A N 1
ATOM 690 C CA . VAL A 1 94 ? -10.613 2.986 4.333 1.00 78.06 94 VAL A CA 1
ATOM 691 C C . VAL A 1 94 ? -10.651 3.423 5.795 1.00 78.06 94 VAL A C 1
ATOM 693 O O . VAL A 1 94 ? -11.482 2.930 6.558 1.00 78.06 94 VAL A O 1
ATOM 696 N N . LEU A 1 95 ? -9.787 4.359 6.202 1.00 73.00 95 LEU A N 1
ATOM 697 C CA . LEU A 1 95 ? -9.769 4.870 7.576 1.00 73.00 95 LEU A CA 1
ATOM 698 C C . LEU A 1 95 ? -10.650 6.107 7.773 1.00 73.00 95 LEU A C 1
ATOM 700 O O . LEU A 1 95 ? -10.871 6.497 8.919 1.00 73.00 95 LEU A O 1
ATOM 704 N N . ARG A 1 96 ? -11.180 6.707 6.695 1.00 70.94 96 ARG A N 1
ATOM 705 C CA . ARG A 1 96 ? -11.930 7.976 6.745 1.00 70.94 96 ARG A CA 1
ATOM 706 C C . ARG A 1 96 ? -11.137 9.099 7.418 1.00 70.94 96 ARG A C 1
ATOM 708 O O . ARG A 1 96 ? -11.703 9.927 8.133 1.00 70.94 96 ARG A O 1
ATOM 715 N N . GLU A 1 97 ? -9.821 9.128 7.211 1.00 71.00 97 GLU A N 1
ATOM 716 C CA . GLU A 1 97 ? -8.993 10.217 7.729 1.00 71.00 97 GLU A CA 1
ATOM 717 C C . GLU A 1 97 ? -9.378 11.548 7.077 1.00 71.00 97 GLU A C 1
ATOM 719 O O . GLU A 1 97 ? -9.705 11.618 5.891 1.00 71.00 97 GLU A O 1
ATOM 724 N N . ARG A 1 98 ? -9.366 12.626 7.872 1.00 58.97 98 ARG A N 1
ATOM 725 C CA . ARG A 1 98 ? -9.744 13.956 7.386 1.00 58.97 98 ARG A CA 1
ATOM 726 C C . ARG A 1 98 ? -8.722 14.419 6.353 1.00 58.97 98 ARG A C 1
ATOM 728 O O . ARG A 1 98 ? -7.548 14.603 6.669 1.00 58.97 98 ARG A O 1
ATOM 735 N N . MET A 1 99 ? -9.191 14.640 5.131 1.00 54.72 99 MET A N 1
ATOM 736 C CA . MET A 1 99 ? -8.378 15.131 4.028 1.00 54.72 99 MET A CA 1
ATOM 737 C C . MET A 1 99 ? -7.935 16.570 4.324 1.00 54.72 99 MET A C 1
ATOM 739 O O . MET A 1 99 ? -8.719 17.513 4.237 1.00 54.72 99 MET A O 1
ATOM 743 N N . THR A 1 100 ? -6.680 16.740 4.740 1.00 70.56 100 THR A N 1
ATOM 744 C CA . THR A 1 100 ? -6.095 18.071 4.949 1.00 70.56 100 THR A CA 1
ATOM 745 C C . THR A 1 100 ? -5.620 18.637 3.612 1.00 70.56 100 THR A C 1
ATOM 747 O O . THR A 1 100 ? -5.107 17.900 2.771 1.00 70.56 100 THR A O 1
ATOM 750 N N . TRP A 1 101 ? -5.737 19.954 3.409 1.00 67.19 101 TRP A N 1
ATOM 751 C CA . TRP A 1 101 ? -5.243 20.622 2.192 1.00 67.19 101 TRP A CA 1
ATOM 752 C C . TRP A 1 101 ? -3.755 20.330 1.924 1.00 67.19 101 TRP A C 1
ATOM 754 O O . TRP A 1 101 ? -3.342 20.144 0.784 1.00 67.19 101 TRP A O 1
ATOM 764 N N . ARG A 1 102 ? -2.962 20.172 2.993 1.00 69.25 102 ARG A N 1
ATOM 765 C CA . ARG A 1 102 ? -1.555 19.746 2.928 1.00 69.25 102 ARG A CA 1
ATOM 766 C C . ARG A 1 102 ? -1.375 18.370 2.282 1.00 69.25 102 ARG A C 1
ATOM 768 O O . ARG A 1 102 ? -0.417 18.181 1.542 1.00 69.25 102 ARG A O 1
ATOM 775 N N . LEU A 1 103 ? -2.280 17.426 2.539 1.00 69.56 103 LEU A N 1
ATOM 776 C CA . LEU A 1 103 ? -2.218 16.078 1.975 1.00 69.56 103 LEU A CA 1
ATOM 777 C C . LEU A 1 103 ? -2.596 16.076 0.489 1.00 69.56 103 LEU A C 1
ATOM 779 O O . LEU A 1 103 ? -1.937 15.414 -0.303 1.00 69.56 103 LEU A O 1
ATOM 783 N N . ALA A 1 104 ? -3.587 16.881 0.096 1.00 72.44 104 ALA A N 1
ATOM 784 C CA . ALA A 1 104 ? -3.945 17.066 -1.311 1.00 72.44 104 ALA A CA 1
ATOM 785 C C . ALA A 1 104 ? -2.781 17.666 -2.122 1.00 72.44 104 ALA A C 1
ATOM 787 O O . ALA A 1 104 ? -2.438 17.154 -3.186 1.00 72.44 104 ALA A O 1
ATOM 788 N N . VAL A 1 105 ? -2.123 18.699 -1.582 1.00 77.00 105 VAL A N 1
ATOM 789 C CA . VAL A 1 105 ? -0.925 19.301 -2.190 1.00 77.00 105 VAL A CA 1
ATOM 790 C C . VAL A 1 105 ? 0.232 18.297 -2.252 1.00 77.00 105 VAL A C 1
ATOM 792 O O . VAL A 1 105 ? 0.901 18.204 -3.276 1.00 77.00 105 VAL A O 1
ATOM 795 N N . GLY A 1 106 ? 0.442 17.502 -1.198 1.00 75.56 106 GLY A N 1
ATOM 796 C CA . GLY A 1 106 ? 1.454 16.442 -1.185 1.00 75.56 106 GLY A CA 1
ATOM 797 C C . GLY A 1 106 ? 1.218 15.377 -2.261 1.00 75.56 106 GLY A C 1
ATOM 798 O O . GLY A 1 106 ? 2.142 15.040 -2.994 1.00 75.56 106 GLY A O 1
ATOM 799 N N . ILE A 1 107 ? -0.022 14.902 -2.419 1.00 77.00 107 ILE A N 1
ATOM 800 C CA . ILE A 1 107 ? -0.390 13.943 -3.474 1.00 77.00 107 ILE A CA 1
ATOM 801 C C . ILE A 1 107 ? -0.157 14.552 -4.862 1.00 77.00 107 ILE A C 1
ATOM 803 O O . ILE A 1 107 ? 0.403 13.885 -5.731 1.00 77.00 107 ILE A O 1
ATOM 807 N N . ALA A 1 108 ? -0.538 15.815 -5.071 1.00 77.81 108 ALA A N 1
ATOM 808 C CA . ALA A 1 108 ? -0.320 16.504 -6.340 1.00 77.81 108 ALA A CA 1
ATOM 809 C C . ALA A 1 108 ? 1.176 16.638 -6.676 1.00 77.81 108 ALA A C 1
ATOM 811 O O . ALA A 1 108 ? 1.567 16.387 -7.813 1.00 77.81 108 ALA A O 1
ATOM 812 N N . LEU A 1 109 ? 2.019 16.957 -5.688 1.00 77.56 109 LEU A N 1
ATOM 813 C CA . LEU A 1 109 ? 3.476 17.034 -5.846 1.00 77.56 109 LEU A CA 1
ATOM 814 C C . LEU A 1 109 ? 4.107 15.674 -6.159 1.00 77.56 109 LEU A C 1
ATOM 816 O O . LEU A 1 109 ? 4.939 15.592 -7.057 1.00 77.56 109 LEU A O 1
ATOM 820 N N . ILE A 1 110 ? 3.694 14.607 -5.466 1.00 78.88 110 ILE A N 1
ATOM 821 C CA . ILE A 1 110 ? 4.172 13.241 -5.736 1.00 78.88 110 ILE A CA 1
ATOM 822 C C . ILE A 1 110 ? 3.783 12.822 -7.156 1.00 78.88 110 ILE A C 1
ATOM 824 O O . ILE A 1 110 ? 4.626 12.368 -7.924 1.00 78.88 110 ILE A O 1
ATOM 828 N N . THR A 1 111 ? 2.519 13.030 -7.525 1.00 73.44 111 THR A N 1
ATOM 829 C CA . THR A 1 111 ? 2.001 12.668 -8.851 1.00 73.44 111 THR A CA 1
ATOM 830 C C . THR A 1 111 ? 2.701 13.467 -9.952 1.00 73.44 111 THR A C 1
ATOM 832 O O . THR A 1 111 ? 3.103 12.898 -10.963 1.00 73.44 111 THR A O 1
ATOM 835 N N . GLY A 1 112 ? 2.908 14.770 -9.738 1.00 77.12 112 GLY A N 1
ATOM 836 C CA . GLY A 1 112 ? 3.650 15.630 -10.660 1.00 77.12 112 GLY A CA 1
ATOM 837 C C . GLY A 1 112 ? 5.121 15.231 -10.795 1.00 77.12 112 GLY A C 1
ATOM 838 O O . GLY A 1 112 ? 5.640 15.208 -11.907 1.00 77.12 112 GLY A O 1
ATOM 839 N N . GLY A 1 113 ? 5.778 14.857 -9.693 1.00 75.31 113 GLY A N 1
ATOM 840 C CA . GLY A 1 113 ? 7.157 14.361 -9.699 1.00 75.31 113 GLY A CA 1
ATOM 841 C C . GLY A 1 113 ? 7.306 13.050 -10.471 1.00 75.31 113 GLY A C 1
ATOM 842 O O . GLY A 1 113 ? 8.199 12.932 -11.302 1.00 75.31 113 GLY A O 1
ATOM 843 N N . VAL A 1 114 ? 6.390 12.097 -10.269 1.00 72.19 114 VAL A N 1
ATOM 844 C CA . VAL A 1 114 ? 6.354 10.842 -11.042 1.00 72.19 114 VAL A CA 1
ATOM 845 C C . VAL A 1 114 ? 6.130 11.118 -12.526 1.00 72.19 114 VAL A C 1
ATOM 847 O O . VAL A 1 114 ? 6.820 10.543 -13.362 1.00 72.19 114 VAL A O 1
ATOM 850 N N . PHE A 1 115 ? 5.193 12.009 -12.863 1.00 74.12 115 PHE A N 1
ATOM 851 C CA . PHE A 1 115 ? 4.930 12.375 -14.253 1.00 74.12 115 PHE A CA 1
ATOM 852 C C . PHE A 1 115 ? 6.167 12.990 -14.918 1.00 74.12 115 PHE A C 1
ATOM 854 O O . PHE A 1 115 ? 6.495 12.635 -16.046 1.00 74.12 115 PHE A O 1
ATOM 861 N N . LEU A 1 116 ? 6.903 13.843 -14.202 1.00 73.50 116 LEU A N 1
ATOM 862 C CA . LEU A 1 116 ? 8.148 14.420 -14.700 1.00 73.50 116 LEU A CA 1
ATOM 863 C C . LEU A 1 116 ? 9.224 13.354 -14.953 1.00 73.50 116 LEU A C 1
ATOM 865 O O . LEU A 1 116 ? 9.868 13.398 -15.994 1.00 73.50 116 LEU A O 1
ATOM 869 N N . VAL A 1 117 ? 9.381 12.378 -14.051 1.00 66.75 117 VAL A N 1
ATOM 870 C CA . VAL A 1 117 ? 10.305 11.246 -14.263 1.00 66.75 117 VAL A CA 1
ATOM 871 C C . VAL A 1 117 ? 9.842 10.346 -15.413 1.00 66.75 117 VAL A C 1
ATOM 873 O O . VAL A 1 117 ? 10.661 9.793 -16.126 1.00 66.75 117 VAL A O 1
ATOM 876 N N . SER A 1 118 ? 8.536 10.225 -15.663 1.00 57.38 118 SER A N 1
ATOM 877 C CA . SER A 1 118 ? 8.044 9.448 -16.811 1.00 57.38 118 SER A CA 1
ATOM 878 C C . SER A 1 118 ? 8.331 10.093 -18.175 1.00 57.38 118 SER A C 1
ATOM 880 O O . SER A 1 118 ? 8.188 9.431 -19.199 1.00 57.38 118 SER A O 1
ATOM 882 N N . LEU A 1 119 ? 8.705 11.380 -18.196 1.00 66.50 119 LEU A N 1
ATOM 883 C CA . LEU A 1 119 ? 9.093 12.112 -19.406 1.00 66.50 119 LEU A CA 1
ATOM 884 C C . LEU A 1 119 ? 10.607 12.062 -19.685 1.00 66.50 119 LEU A C 1
ATOM 886 O O . LEU A 1 119 ? 11.019 12.533 -20.747 1.00 66.50 119 LEU A O 1
ATOM 890 N N . SER A 1 120 ? 11.417 11.552 -18.748 1.00 53.88 120 SER A N 1
ATOM 891 C CA . SER A 1 120 ? 12.868 11.353 -18.906 1.00 53.88 120 SER A CA 1
ATOM 892 C C . SER A 1 120 ? 13.192 9.945 -19.376 1.00 53.88 120 SER A C 1
ATOM 894 O O . SER A 1 120 ? 14.067 9.821 -20.258 1.00 53.88 120 SER A O 1
#

Sequence (120 aa):
MSPAAPGGLDATAMLRLAGALLGLVVGQIGLKMAMHPRPDWSRLKQAALFALAIGAMTAWFFLWMGLLGDHELSFIYPFEAVGSAILSIAAIVVLRERMTWRLAVGIALITGGVFLVSLS

pLDDT: mean 78.02, std 11.27, range [39.91, 93.81]